Protein AF-A0A8S2ZQL0-F1 (afdb_monomer_lite)

Secondary structure (DSSP, 8-state):
----S-TT--S----EEEEEE-SSSEEEEEETTT--EEEEEEGGG------S--S----

Structure (mmCIF, N/CA/C/O backbone):
data_AF-A0A8S2ZQL0-F1
#
_entry.id   AF-A0A8S2ZQL0-F1
#
loop_
_atom_site.group_PDB
_atom_site.id
_atom_site.type_symbol
_atom_site.label_atom_id
_atom_site.label_alt_id
_atom_site.label_comp_id
_atom_site.label_asym_id
_atom_site.label_entity_id
_atom_site.label_seq_id
_atom_site.pdbx_PDB_ins_code
_atom_site.Cartn_x
_atom_site.Cartn_y
_atom_site.Cartn_z
_atom_site.occupancy
_atom_site.B_iso_or_equiv
_atom_site.auth_seq_id
_atom_site.auth_comp_id
_atom_site.auth_asym_id
_atom_site.auth_atom_id
_atom_site.pdbx_PDB_model_num
ATOM 1 N N . GLY A 1 1 ? -9.982 -17.746 -8.955 1.00 49.22 1 GLY A N 1
ATOM 2 C CA . GLY A 1 1 ? -10.407 -16.913 -10.101 1.00 49.22 1 GLY A CA 1
ATOM 3 C C . GLY A 1 1 ? -9.245 -16.721 -11.060 1.00 49.22 1 GLY A C 1
ATOM 4 O O . GLY A 1 1 ? -8.112 -16.682 -10.599 1.00 49.22 1 GLY A O 1
ATOM 5 N N . LYS A 1 2 ? -9.500 -16.651 -12.375 1.00 54.53 2 LYS A N 1
ATOM 6 C CA . LYS A 1 2 ? -8.465 -16.397 -13.397 1.00 54.53 2 LYS A CA 1
ATOM 7 C C . LYS A 1 2 ? -7.798 -15.039 -13.148 1.00 54.53 2 LYS A C 1
ATOM 9 O O . LYS A 1 2 ? -8.481 -14.018 -13.102 1.00 54.53 2 LYS A O 1
ATOM 14 N N . TRP A 1 3 ? -6.477 -15.038 -13.009 1.00 61.81 3 TRP A N 1
ATOM 15 C CA . TRP A 1 3 ? -5.676 -13.822 -12.896 1.00 61.81 3 TRP A CA 1
ATOM 16 C C . TRP A 1 3 ? -5.759 -13.026 -14.201 1.00 61.81 3 TRP A C 1
ATOM 18 O O . TRP A 1 3 ? -5.439 -13.545 -15.270 1.00 61.81 3 TRP A O 1
ATOM 28 N N . ARG A 1 4 ? -6.223 -11.774 -14.126 1.00 68.75 4 ARG A N 1
ATOM 29 C CA . ARG A 1 4 ? -6.276 -10.869 -15.279 1.00 68.75 4 ARG A CA 1
ATOM 30 C C . ARG A 1 4 ? -4.905 -10.214 -15.441 1.00 68.75 4 ARG A C 1
ATOM 32 O O . ARG A 1 4 ? -4.556 -9.326 -14.676 1.00 68.75 4 ARG A O 1
ATOM 39 N N . GLY A 1 5 ? -4.116 -10.688 -16.398 1.00 74.19 5 GLY A N 1
ATOM 40 C CA . GLY A 1 5 ? -2.853 -10.065 -16.787 1.00 74.19 5 GLY A CA 1
ATOM 41 C C . GLY A 1 5 ? -2.058 -10.951 -17.742 1.00 74.19 5 GLY A C 1
ATOM 42 O O . GLY A 1 5 ? -2.094 -12.176 -17.632 1.00 74.19 5 GLY A O 1
ATOM 43 N N . GLY A 1 6 ? -1.336 -10.330 -18.669 1.00 86.38 6 GLY A N 1
ATOM 44 C CA . GLY A 1 6 ? -0.491 -11.020 -19.643 1.00 86.38 6 GLY A CA 1
ATOM 45 C C . GLY A 1 6 ? 0.635 -11.839 -18.999 1.00 86.38 6 GLY A C 1
ATOM 46 O O . GLY A 1 6 ? 0.918 -11.729 -17.797 1.00 86.38 6 GLY A O 1
ATOM 47 N N . LYS A 1 7 ? 1.288 -12.676 -19.814 1.00 89.12 7 LYS A N 1
ATOM 48 C CA . LYS A 1 7 ? 2.499 -13.411 -19.418 1.00 89.12 7 LYS A CA 1
ATOM 49 C C . LYS A 1 7 ? 3.572 -12.398 -18.987 1.00 89.12 7 LYS A C 1
ATOM 51 O O . LYS A 1 7 ? 3.747 -11.386 -19.653 1.00 89.12 7 LYS A O 1
ATOM 56 N N . LEU A 1 8 ? 4.252 -12.671 -17.869 1.00 86.00 8 LEU A N 1
ATOM 57 C CA . LEU A 1 8 ? 5.313 -11.827 -17.286 1.00 86.00 8 LEU A CA 1
ATOM 58 C C . LEU A 1 8 ? 4.894 -10.410 -16.842 1.00 86.00 8 LEU A C 1
ATOM 60 O O . LEU A 1 8 ? 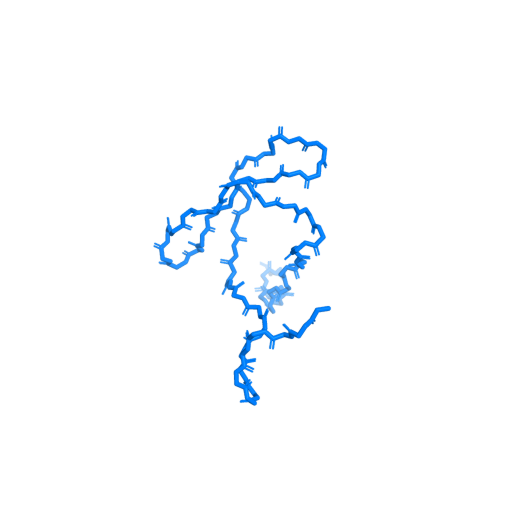5.760 -9.605 -16.515 1.00 86.00 8 LEU A O 1
ATOM 64 N N . GLN A 1 9 ? 3.598 -10.085 -16.777 1.00 88.94 9 GLN A N 1
ATOM 65 C CA . GLN A 1 9 ? 3.192 -8.778 -16.257 1.00 88.94 9 GLN A CA 1
ATOM 66 C C . GLN A 1 9 ? 3.412 -8.672 -14.740 1.00 88.94 9 GLN A C 1
ATOM 68 O O . GLN A 1 9 ? 3.106 -9.634 -14.018 1.00 88.94 9 GLN A O 1
ATOM 73 N N . PRO A 1 10 ? 3.865 -7.502 -14.246 1.00 86.81 10 PRO A N 1
ATOM 74 C CA . PRO A 1 10 ? 3.940 -7.220 -12.821 1.00 86.81 10 PRO A CA 1
ATOM 75 C C . PRO A 1 10 ? 2.612 -7.529 -12.127 1.00 86.81 10 PRO A C 1
ATOM 77 O O . PRO A 1 10 ? 1.535 -7.187 -12.613 1.00 86.81 10 PRO A O 1
ATOM 80 N N . ARG A 1 11 ? 2.688 -8.224 -10.990 1.00 86.12 11 ARG A N 1
ATOM 81 C CA . ARG A 1 11 ? 1.512 -8.597 -10.181 1.00 86.12 11 ARG A CA 1
ATOM 82 C C . ARG A 1 11 ? 1.275 -7.656 -9.006 1.00 86.12 11 ARG A C 1
ATOM 84 O O . ARG A 1 11 ? 0.247 -7.755 -8.346 1.00 86.12 11 ARG A O 1
ATOM 91 N N . ARG A 1 12 ? 2.242 -6.781 -8.736 1.00 88.62 12 ARG A N 1
ATOM 92 C CA . ARG A 1 12 ? 2.213 -5.789 -7.667 1.00 88.62 12 ARG A CA 1
ATOM 93 C C . ARG A 1 12 ? 2.548 -4.435 -8.267 1.00 88.62 12 ARG A C 1
ATOM 95 O O . ARG A 1 12 ? 3.464 -4.331 -9.078 1.00 88.62 12 ARG A O 1
ATOM 102 N N . GLU A 1 13 ? 1.790 -3.440 -7.850 1.00 89.69 13 GLU A N 1
ATOM 103 C CA . GLU A 1 13 ? 2.031 -2.026 -8.109 1.00 89.69 13 GLU A CA 1
ATOM 104 C C . GLU A 1 13 ? 2.459 -1.387 -6.784 1.00 89.69 13 GLU A C 1
ATOM 106 O O . GLU A 1 13 ? 2.106 -1.885 -5.709 1.00 89.69 13 GLU A O 1
ATOM 111 N N . GLY A 1 14 ? 3.243 -0.318 -6.840 1.00 91.31 14 GLY A N 1
ATOM 112 C CA . GLY A 1 14 ? 3.749 0.370 -5.662 1.00 91.31 14 GLY A CA 1
ATOM 113 C C . GLY A 1 14 ? 5.137 0.962 -5.898 1.00 91.31 14 GLY A C 1
ATOM 114 O O . GLY A 1 14 ? 5.660 0.883 -7.011 1.00 91.31 14 GLY A O 1
ATOM 115 N N . PRO A 1 15 ? 5.768 1.503 -4.845 1.00 94.31 15 PRO A N 1
ATOM 116 C CA . PRO A 1 15 ? 5.334 1.465 -3.444 1.00 94.31 15 PRO A CA 1
ATOM 117 C C . PRO A 1 15 ? 4.146 2.384 -3.110 1.00 94.31 15 PRO A C 1
ATOM 119 O O . PRO A 1 15 ? 4.010 3.488 -3.636 1.00 94.31 15 PRO A O 1
ATOM 122 N N . TYR A 1 16 ? 3.304 1.925 -2.181 1.00 95.81 16 TYR A N 1
ATOM 123 C CA . TYR A 1 16 ? 2.221 2.710 -1.585 1.00 95.81 16 TYR A CA 1
ATOM 124 C C . TYR A 1 16 ? 2.546 3.059 -0.133 1.00 95.81 16 TYR A C 1
ATOM 126 O O . TYR A 1 16 ? 3.120 2.246 0.594 1.00 95.81 16 TYR A O 1
ATOM 134 N N . LYS A 1 17 ? 2.113 4.240 0.303 1.00 95.88 17 LYS A N 1
ATOM 135 C CA . LYS A 1 17 ? 2.106 4.662 1.705 1.00 95.88 17 LYS A CA 1
ATOM 136 C C . LYS A 1 17 ? 0.700 4.523 2.279 1.00 95.88 17 LYS A C 1
ATOM 138 O O . LYS A 1 17 ? -0.270 4.904 1.630 1.00 95.88 17 LYS A O 1
ATOM 143 N N . ILE A 1 18 ? 0.592 4.006 3.503 1.00 96.31 18 ILE A N 1
ATOM 144 C CA . ILE A 1 18 ? -0.665 4.020 4.260 1.00 96.31 18 ILE A CA 1
ATOM 145 C C . ILE A 1 18 ? -0.907 5.447 4.756 1.00 96.31 18 ILE A C 1
ATOM 147 O O . ILE A 1 18 ? -0.074 5.986 5.485 1.00 96.31 18 ILE A O 1
ATOM 151 N N . ILE A 1 19 ? -2.033 6.046 4.368 1.00 97.50 19 ILE A N 1
ATOM 152 C CA . ILE A 1 19 ? -2.437 7.377 4.845 1.00 97.50 19 ILE A CA 1
ATOM 153 C C . ILE A 1 19 ? -3.337 7.242 6.069 1.00 97.50 19 ILE A C 1
ATOM 155 O O . ILE A 1 19 ? -3.178 7.961 7.053 1.00 97.50 19 ILE A O 1
ATOM 159 N N . THR A 1 20 ? -4.311 6.331 6.017 1.00 97.44 20 THR A N 1
ATOM 160 C CA . THR A 1 20 ? -5.326 6.204 7.067 1.00 97.44 20 THR A CA 1
ATOM 161 C C . THR A 1 20 ? -5.744 4.752 7.245 1.00 97.44 20 THR A C 1
ATOM 163 O O . THR A 1 20 ? -5.916 4.006 6.280 1.00 97.44 20 THR A O 1
ATOM 166 N N . LYS A 1 21 ? -5.918 4.343 8.503 1.00 97.31 21 LYS A N 1
ATOM 167 C CA . LYS A 1 21 ? -6.523 3.062 8.869 1.00 97.31 21 LYS A CA 1
ATOM 168 C C . LYS A 1 21 ? -8.029 3.267 9.023 1.00 97.31 21 LYS A C 1
ATOM 170 O O . LYS A 1 21 ? -8.455 3.975 9.927 1.00 97.31 21 LYS A O 1
ATOM 175 N N . LEU A 1 22 ? -8.813 2.666 8.131 1.00 96.56 22 LEU A N 1
ATOM 176 C CA . LEU A 1 22 ? -10.273 2.816 8.098 1.00 96.56 22 LEU A CA 1
ATOM 177 C C . LEU A 1 22 ? -10.970 1.792 9.006 1.00 96.56 22 LEU A C 1
ATOM 179 O O . LEU A 1 22 ? -12.022 2.072 9.566 1.00 96.56 22 LEU A O 1
ATOM 183 N N . SER A 1 23 ? -10.386 0.599 9.155 1.00 96.56 23 SER A N 1
ATOM 184 C CA . SER A 1 23 ? -10.856 -0.450 10.071 1.00 96.56 23 SER A CA 1
ATOM 185 C C . SER A 1 23 ? -9.686 -1.311 10.557 1.00 96.56 23 SER A C 1
ATOM 187 O O . SER A 1 23 ? -8.527 -1.023 10.256 1.00 96.56 23 SER A O 1
ATOM 189 N N . SER A 1 24 ? -9.957 -2.395 11.290 1.00 96.44 24 SER A N 1
ATOM 190 C CA . SER A 1 24 ? -8.929 -3.369 11.681 1.00 96.44 24 SER A CA 1
ATOM 191 C C . SER A 1 24 ? -8.154 -3.941 10.487 1.00 96.44 24 SER A C 1
ATOM 193 O O . SER A 1 24 ? -6.963 -4.207 10.643 1.00 96.44 24 SER A O 1
ATOM 195 N N . ALA A 1 25 ? -8.793 -4.064 9.317 1.00 96.88 25 ALA A N 1
ATOM 196 C CA . ALA A 1 25 ? -8.240 -4.741 8.145 1.00 96.88 25 ALA A CA 1
ATOM 197 C C . ALA A 1 25 ? -8.277 -3.917 6.844 1.00 96.88 25 ALA A C 1
ATOM 199 O O . ALA A 1 25 ? -7.848 -4.417 5.805 1.00 96.88 25 ALA A O 1
ATOM 200 N N . THR A 1 26 ? -8.773 -2.674 6.863 1.00 97.94 26 THR A N 1
ATOM 201 C CA . THR A 1 26 ? -8.869 -1.829 5.659 1.00 97.94 26 THR A CA 1
ATOM 202 C C . THR A 1 26 ? -8.141 -0.502 5.807 1.00 97.94 26 THR A C 1
ATOM 204 O O . THR A 1 26 ? -8.209 0.149 6.853 1.00 97.94 26 THR A O 1
ATOM 207 N N . TYR A 1 27 ? -7.499 -0.072 4.723 1.00 98.06 27 TYR A N 1
ATOM 208 C CA . TYR A 1 27 ? -6.666 1.126 4.673 1.00 98.06 27 TYR A CA 1
ATOM 209 C C . TYR A 1 27 ? -7.005 2.009 3.470 1.00 98.06 27 TYR A C 1
ATOM 211 O O . TYR A 1 27 ? -7.463 1.522 2.433 1.00 98.06 27 TYR A O 1
ATOM 219 N N . GLU A 1 28 ? -6.721 3.299 3.618 1.00 97.81 28 GLU A N 1
ATOM 220 C CA . GLU A 1 28 ? -6.523 4.243 2.521 1.00 97.81 28 GLU A CA 1
ATOM 221 C C . GLU A 1 28 ? -5.024 4.389 2.255 1.00 97.81 28 GLU A C 1
ATOM 223 O O . GLU A 1 28 ? -4.215 4.535 3.181 1.00 97.81 28 GLU A O 1
ATOM 228 N N . LEU A 1 29 ? -4.663 4.339 0.977 1.00 97.44 29 LEU A N 1
ATOM 229 C CA . LEU A 1 29 ? -3.288 4.325 0.503 1.00 97.44 29 LEU A CA 1
ATOM 230 C C . LEU A 1 29 ? -3.065 5.410 -0.541 1.00 97.44 29 LEU A C 1
ATOM 232 O O . LEU A 1 29 ? -3.971 5.735 -1.307 1.00 97.44 29 LEU A O 1
ATOM 236 N N . GLU A 1 30 ? -1.829 5.879 -0.647 1.00 97.75 30 GLU A N 1
ATOM 237 C CA . GLU A 1 30 ? -1.369 6.764 -1.715 1.00 97.75 30 GLU A CA 1
ATOM 238 C C . GLU A 1 30 ? -0.125 6.188 -2.381 1.00 97.75 30 GLU A C 1
ATOM 240 O O . GLU A 1 30 ? 0.803 5.726 -1.713 1.00 97.75 30 GLU A O 1
ATOM 245 N N . HIS A 1 31 ? -0.121 6.177 -3.712 1.00 96.19 31 HIS A N 1
ATOM 246 C CA . HIS A 1 31 ? 1.038 5.758 -4.486 1.00 96.19 31 HIS A CA 1
ATOM 247 C C . HIS A 1 31 ? 2.154 6.796 -4.352 1.00 96.19 31 HIS A C 1
ATOM 249 O O . HIS A 1 31 ? 1.925 7.972 -4.634 1.00 96.19 31 HIS A O 1
ATOM 255 N N . LEU A 1 32 ? 3.365 6.371 -3.981 1.00 94.06 32 LEU A N 1
ATOM 256 C CA . LEU A 1 32 ? 4.447 7.304 -3.642 1.00 94.06 32 LEU A CA 1
ATOM 257 C C . LEU A 1 32 ? 4.909 8.188 -4.810 1.00 94.06 32 LEU A C 1
ATOM 259 O O . LEU A 1 32 ? 5.427 9.269 -4.566 1.00 94.06 32 LEU A O 1
ATOM 263 N N . ILE A 1 33 ? 4.741 7.736 -6.057 1.00 93.50 33 ILE A N 1
ATOM 264 C CA . ILE A 1 33 ? 5.213 8.471 -7.244 1.00 93.50 33 ILE A CA 1
ATOM 265 C C . ILE A 1 33 ? 4.085 9.265 -7.906 1.00 93.50 33 ILE A C 1
ATOM 267 O O . ILE A 1 33 ? 4.282 10.385 -8.354 1.00 93.50 33 ILE A O 1
ATOM 271 N N . SER A 1 34 ? 2.897 8.669 -8.014 1.00 96.56 34 SER A N 1
ATOM 272 C CA . SER A 1 34 ? 1.799 9.250 -8.801 1.00 96.56 34 SER A CA 1
ATOM 273 C C . SER A 1 34 ? 0.770 9.984 -7.952 1.00 96.56 34 SER A C 1
ATOM 275 O O . SER A 1 34 ? -0.168 10.541 -8.514 1.00 96.56 34 SER A O 1
ATOM 277 N N . HIS A 1 35 ? 0.888 9.936 -6.620 1.00 96.00 35 HIS A N 1
ATOM 278 C CA . HIS A 1 35 ? -0.069 10.512 -5.667 1.00 96.00 35 HIS A CA 1
ATOM 279 C C . HIS A 1 35 ? -1.514 10.012 -5.824 1.00 96.00 35 HIS A C 1
ATOM 281 O O . HIS A 1 35 ? -2.456 10.526 -5.218 1.00 96.00 35 HIS A O 1
ATOM 287 N N . LYS A 1 36 ? -1.717 8.961 -6.626 1.00 97.00 36 LYS A N 1
ATOM 288 C CA . LYS A 1 36 ? -3.020 8.338 -6.805 1.00 97.00 36 LYS A CA 1
ATOM 289 C C . LYS A 1 36 ? -3.428 7.653 -5.507 1.00 97.00 36 LYS A C 1
ATOM 291 O O . LYS A 1 36 ? -2.670 6.848 -4.959 1.00 97.00 36 LYS A O 1
ATOM 296 N N . ARG A 1 37 ? -4.655 7.921 -5.067 1.00 96.12 37 ARG A N 1
ATOM 297 C CA . ARG A 1 37 ? -5.237 7.301 -3.878 1.00 96.12 37 ARG A CA 1
ATOM 298 C C . ARG A 1 37 ? -5.985 6.017 -4.202 1.00 96.12 37 ARG A C 1
ATOM 300 O O . ARG A 1 37 ? -6.615 5.897 -5.254 1.00 96.12 37 ARG A O 1
ATOM 307 N N . LEU A 1 38 ? -5.929 5.075 -3.270 1.00 94.69 38 LEU A N 1
ATOM 308 C CA . LEU A 1 38 ? -6.707 3.842 -3.272 1.00 94.69 38 LEU A CA 1
ATOM 309 C C . LEU A 1 38 ? -7.413 3.700 -1.925 1.00 94.69 38 LEU A C 1
ATOM 311 O O . LEU A 1 38 ? -6.763 3.659 -0.883 1.00 94.69 38 LEU A O 1
ATOM 315 N N . SER A 1 39 ? -8.740 3.607 -1.950 1.00 93.38 39 SER A N 1
ATOM 316 C CA . SER A 1 39 ? -9.565 3.409 -0.759 1.00 93.38 39 SER A CA 1
ATOM 317 C C . SER A 1 39 ? -10.925 2.807 -1.142 1.00 93.38 39 SER A C 1
ATOM 319 O O . SER A 1 39 ? -11.497 3.252 -2.140 1.00 93.38 39 SER A O 1
ATOM 321 N N . PRO A 1 40 ? -11.463 1.827 -0.389 1.00 95.38 40 PRO A N 1
ATOM 322 C CA . PRO A 1 40 ? -10.826 1.076 0.700 1.00 95.38 40 PRO A CA 1
ATOM 323 C C . PRO A 1 40 ? -10.035 -0.142 0.179 1.00 95.38 40 PRO A C 1
ATOM 325 O O . PRO A 1 40 ? -10.510 -0.868 -0.698 1.00 95.38 40 PRO A O 1
ATOM 328 N N . LEU A 1 41 ? -8.852 -0.423 0.743 1.00 96.56 41 LEU A N 1
ATOM 329 C CA . LEU A 1 41 ? -8.085 -1.638 0.423 1.00 96.56 41 LEU A CA 1
ATOM 330 C C . LEU A 1 41 ? -7.929 -2.564 1.637 1.00 96.56 41 LEU A C 1
ATOM 332 O O . LEU A 1 41 ? -7.479 -2.134 2.695 1.00 96.56 41 LEU A O 1
ATOM 336 N N . HIS A 1 42 ? -8.273 -3.844 1.464 1.00 97.12 42 HIS A N 1
ATOM 337 C CA . HIS A 1 42 ? -8.101 -4.884 2.484 1.00 97.12 42 HIS A CA 1
ATOM 338 C C . HIS A 1 42 ? -6.632 -5.313 2.629 1.00 97.12 42 HIS A C 1
ATOM 340 O O . HIS A 1 42 ? -5.927 -5.445 1.624 1.00 97.12 42 HIS A O 1
ATOM 346 N N . ILE A 1 43 ? -6.191 -5.593 3.858 1.00 95.06 43 ILE A N 1
ATOM 347 C CA . ILE A 1 43 ? -4.798 -5.927 4.200 1.00 95.06 43 ILE A CA 1
ATOM 348 C C . ILE A 1 43 ? -4.252 -7.142 3.438 1.00 95.06 43 ILE A C 1
ATOM 350 O O . ILE A 1 43 ? -3.088 -7.157 3.064 1.00 95.06 43 ILE A O 1
ATOM 354 N N . GLU A 1 44 ? -5.092 -8.126 3.115 1.00 96.19 44 GLU A N 1
ATOM 355 C CA . GLU A 1 44 ? -4.687 -9.322 2.354 1.00 96.19 44 GLU A CA 1
ATOM 356 C C . GLU A 1 44 ? -4.251 -9.020 0.911 1.00 96.19 44 GLU A C 1
ATOM 358 O O . GLU A 1 44 ? -3.592 -9.838 0.271 1.00 96.19 44 GLU A O 1
ATOM 363 N N . ARG A 1 45 ? -4.615 -7.847 0.377 1.00 93.44 45 ARG A N 1
ATOM 364 C CA . ARG A 1 45 ? -4.157 -7.379 -0.942 1.00 93.44 45 ARG A CA 1
ATOM 365 C C . ARG A 1 45 ? -2.838 -6.614 -0.871 1.00 93.44 45 ARG A C 1
ATOM 367 O O . ARG A 1 45 ? -2.328 -6.199 -1.909 1.00 93.44 45 ARG A O 1
ATOM 374 N N . LEU A 1 46 ? -2.307 -6.408 0.330 1.00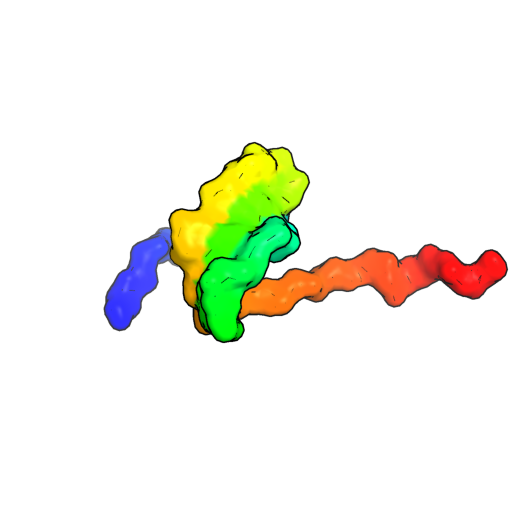 93.69 46 LEU A N 1
ATOM 375 C CA . LEU A 1 46 ? -1.060 -5.704 0.564 1.00 93.69 46 LEU A CA 1
ATOM 376 C C . LEU A 1 46 ? 0.088 -6.679 0.764 1.00 93.69 46 LEU A C 1
ATOM 378 O O . LEU A 1 46 ? -0.064 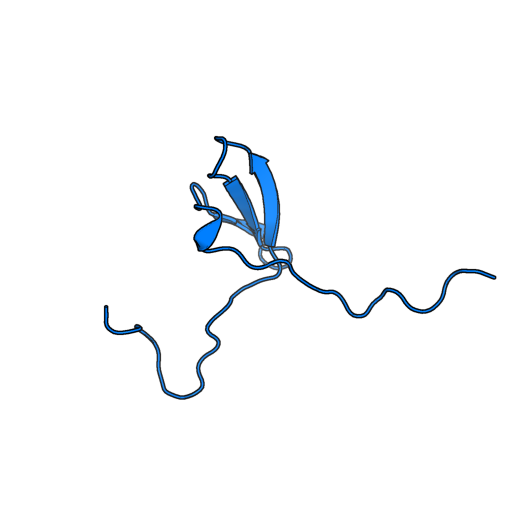-7.809 1.217 1.00 93.69 46 LEU A O 1
ATOM 382 N N . THR A 1 47 ? 1.282 -6.224 0.420 1.00 93.69 47 THR A N 1
ATOM 383 C CA . THR A 1 47 ? 2.514 -6.886 0.828 1.00 93.69 47 THR A CA 1
ATOM 384 C C . THR A 1 47 ? 3.463 -5.820 1.355 1.00 93.69 47 THR A C 1
ATOM 386 O O . THR A 1 47 ? 3.573 -4.776 0.706 1.00 93.69 47 THR A O 1
ATOM 389 N N . PRO A 1 48 ? 4.134 -6.046 2.502 1.00 91.69 48 PRO A N 1
ATOM 390 C CA . PRO A 1 48 ? 5.156 -5.135 2.994 1.00 91.69 48 PRO A CA 1
ATOM 391 C C . PRO A 1 48 ? 6.188 -4.831 1.908 1.00 91.69 48 PRO A C 1
ATOM 393 O O . PRO A 1 48 ? 6.654 -5.730 1.203 1.00 91.69 48 PRO A O 1
ATOM 396 N 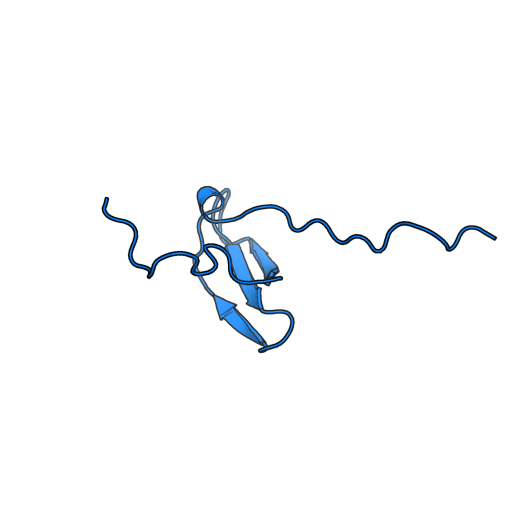N . TYR A 1 49 ? 6.514 -3.552 1.757 1.00 89.38 49 TYR A N 1
ATOM 397 C CA . TYR A 1 49 ? 7.535 -3.104 0.824 1.00 89.38 49 TYR A CA 1
ATOM 398 C C . TYR A 1 49 ? 8.896 -3.121 1.521 1.00 89.38 49 TYR A C 1
ATOM 400 O O . TYR A 1 49 ? 9.068 -2.471 2.549 1.00 89.38 49 TYR A O 1
ATOM 408 N N . TYR A 1 50 ? 9.857 -3.855 0.962 1.00 86.00 50 TYR A N 1
ATOM 409 C CA . TYR A 1 50 ? 11.227 -3.914 1.469 1.00 86.00 50 TYR A CA 1
ATOM 410 C C . TYR A 1 50 ? 12.112 -2.993 0.626 1.00 86.00 50 TYR A C 1
ATOM 412 O O . TYR A 1 50 ? 12.380 -3.285 -0.539 1.00 86.00 50 TYR A O 1
ATOM 420 N N . SER A 1 51 ? 12.548 -1.867 1.196 1.00 77.44 51 SER A N 1
ATOM 421 C CA . SER A 1 51 ? 13.538 -0.992 0.564 1.00 77.44 51 SER A CA 1
ATOM 422 C C . SER A 1 51 ? 14.953 -1.480 0.869 1.00 77.44 51 SER A C 1
ATOM 424 O O . SER A 1 51 ? 15.283 -1.717 2.027 1.00 77.44 51 SER A O 1
ATOM 426 N N . PHE A 1 52 ? 15.815 -1.555 -0.144 1.00 72.31 52 PHE A N 1
ATOM 427 C CA . PHE A 1 52 ? 17.223 -1.944 0.015 1.00 72.31 52 PHE A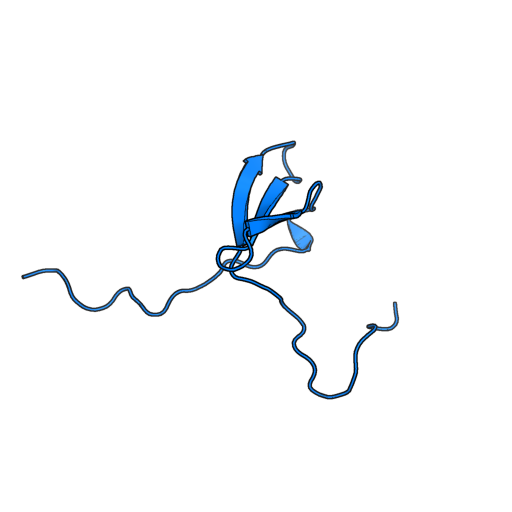 CA 1
ATOM 428 C C . PHE A 1 52 ? 18.106 -0.859 0.667 1.00 72.31 52 PHE A C 1
ATOM 430 O O . PHE A 1 52 ? 19.305 -1.053 0.825 1.00 72.31 52 PHE A O 1
ATOM 437 N N . THR A 1 53 ? 17.537 0.283 1.061 1.00 59.94 53 THR A N 1
ATOM 438 C CA . THR A 1 53 ? 18.267 1.478 1.513 1.00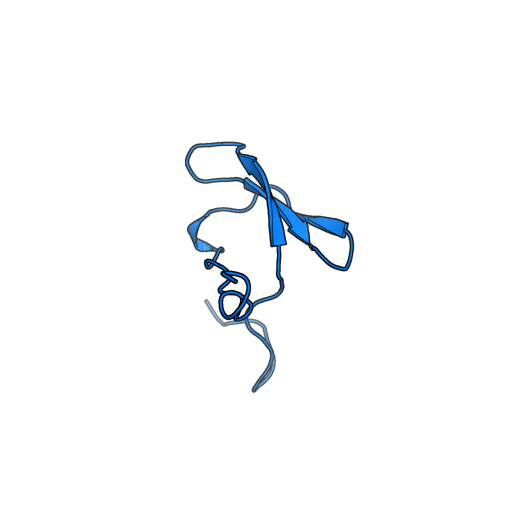 59.94 53 THR A CA 1
ATOM 439 C C . THR A 1 53 ? 18.677 1.496 2.990 1.00 59.94 53 THR A C 1
ATOM 441 O O . THR A 1 53 ? 19.003 2.558 3.509 1.00 59.94 53 THR A O 1
ATOM 444 N N . THR A 1 54 ? 18.722 0.353 3.678 1.00 52.81 54 THR A N 1
ATOM 445 C CA . THR A 1 54 ? 19.236 0.279 5.060 1.00 52.81 54 THR A CA 1
ATOM 446 C C . THR A 1 54 ? 20.643 -0.317 5.105 1.00 52.81 54 THR A C 1
ATOM 448 O O . THR A 1 54 ? 20.887 -1.297 5.800 1.00 52.81 54 THR A O 1
ATOM 451 N N . ILE A 1 55 ? 21.578 0.258 4.347 1.00 53.97 55 ILE A N 1
ATOM 452 C CA . ILE A 1 55 ? 23.019 0.077 4.564 1.00 53.97 55 ILE A CA 1
ATOM 453 C C . ILE A 1 55 ? 23.669 1.458 4.388 1.00 53.97 55 ILE A C 1
ATOM 455 O O . ILE A 1 55 ? 23.528 2.064 3.330 1.00 53.97 55 ILE A O 1
ATOM 459 N N . ASN A 1 56 ? 24.382 1.907 5.428 1.00 49.44 56 ASN A N 1
ATOM 460 C CA . ASN A 1 56 ? 25.213 3.120 5.537 1.00 49.44 56 ASN A CA 1
ATOM 461 C C . ASN A 1 56 ? 24.503 4.426 5.915 1.00 49.44 56 ASN A C 1
ATOM 463 O O . ASN A 1 56 ? 24.225 5.202 5.022 1.00 49.44 56 ASN A O 1
ATOM 467 N N . TYR A 1 57 ? 24.318 4.692 7.218 1.00 46.69 57 TYR A N 1
ATOM 468 C CA . TYR A 1 57 ? 24.673 5.968 7.885 1.00 46.69 57 TYR A CA 1
ATOM 469 C C . TYR A 1 57 ? 24.732 5.738 9.411 1.00 46.69 57 TYR A C 1
ATOM 471 O O . TYR A 1 57 ? 23.877 6.188 10.167 1.00 46.69 57 TYR A O 1
ATOM 479 N N . LEU A 1 58 ? 25.731 4.974 9.855 1.00 41.72 58 LEU A N 1
ATOM 480 C CA . LEU A 1 58 ? 26.264 5.038 11.218 1.00 41.72 58 LEU A CA 1
ATOM 481 C C . LEU A 1 58 ? 27.774 5.249 11.071 1.00 41.72 58 LEU A C 1
ATOM 483 O O . LEU A 1 58 ? 28.525 4.281 11.014 1.00 41.72 58 LEU A O 1
ATOM 487 N N . ASN A 1 59 ? 28.167 6.510 10.906 1.00 38.91 59 ASN A N 1
ATOM 488 C CA . ASN A 1 59 ? 29.500 7.038 11.194 1.00 38.91 59 ASN A CA 1
ATOM 489 C C . ASN A 1 59 ? 29.287 8.312 12.004 1.00 38.91 59 ASN A C 1
ATOM 491 O O . ASN A 1 59 ? 28.483 9.147 11.528 1.00 38.91 59 ASN A O 1
#

Radius of gyration: 14.76 Å; chains: 1; bounding box: 40×27×31 Å

Organism: NCBI:txid392030

Sequence (59 aa):
GKWRGGKLQPRREGPYKIITKLSSATYELEHLISHKRLSPLHIERLTPYYSFTTINYLN

Foldseek 3Di:
DDDPDDPPDDPDDADWDFPDDPDPFWTWIAHPPPRDIDPTDGNVSDDDDDDPPPDDDDD

pLDDT: mean 85.26, std 16.95, range [38.91, 98.06]